Protein AF-A0A256JUG6-F1 (afdb_monomer)

Radius of gyration: 12.64 Å; Cα contacts (8 Å, |Δi|>4): 96; chains: 1; bounding box: 27×24×29 Å

Foldseek 3Di:
DCVVVVVVVCVDPCPVQVQWKWKFAAAVRHTDDIDIGGDDPPDDDDDDPDDGPDMDI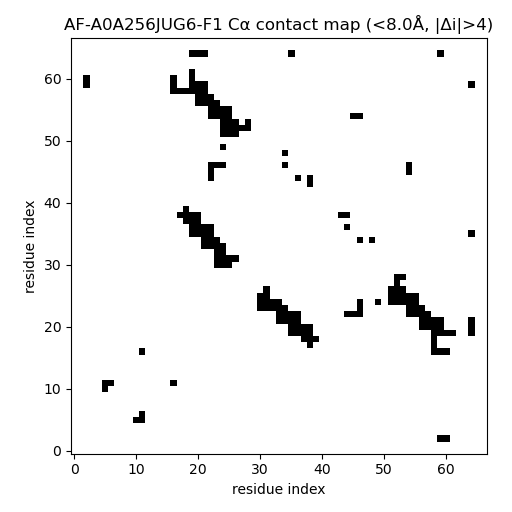DGDDPVVSVD

Secondary structure (DSSP, 8-state):
--HHHHHHHT-S-TTTSTTEEEEEEEETTEE-SPEEEEPPTT-PPPP-SS--SEEEEEE--HHHH--

Organism: Halorubrum ezzemoulense (NCBI:txid337243)

Structure (mmCIF, N/CA/C/O backbone):
data_AF-A0A256JUG6-F1
#
_entry.id   AF-A0A256JUG6-F1
#
loop_
_atom_site.group_PDB
_atom_site.id
_atom_site.type_symbol
_atom_site.label_atom_id
_atom_site.label_alt_id
_atom_site.label_comp_id
_atom_site.label_asym_id
_atom_site.label_entity_id
_atom_site.label_seq_id
_atom_site.pdbx_PDB_ins_code
_atom_site.Cartn_x
_atom_site.Cartn_y
_atom_site.Cartn_z
_atom_site.occupancy
_atom_site.B_iso_or_equiv
_atom_site.auth_seq_id
_atom_site.auth_comp_id
_atom_site.auth_asym_id
_atom_site.auth_atom_id
_atom_site.pdbx_PDB_model_num
ATOM 1 N N . ARG A 1 1 ? -0.687 -10.334 12.269 1.00 50.38 1 ARG A N 1
ATOM 2 C CA . ARG A 1 1 ? -1.683 -11.168 11.540 1.00 50.38 1 ARG A CA 1
ATOM 3 C C . ARG A 1 1 ? -3.121 -10.716 11.827 1.00 50.38 1 ARG A C 1
ATOM 5 O O . ARG A 1 1 ? -4.024 -11.178 11.143 1.00 50.38 1 ARG A O 1
ATOM 12 N N . ASP A 1 2 ? -3.315 -9.801 12.776 1.00 50.66 2 ASP A N 1
ATOM 13 C CA . ASP A 1 2 ? -4.624 -9.393 13.293 1.00 50.66 2 ASP A CA 1
ATOM 14 C C . ASP A 1 2 ? -5.309 -8.301 12.454 1.00 50.66 2 ASP A C 1
ATOM 16 O O . ASP A 1 2 ? -6.517 -8.364 12.256 1.00 50.66 2 ASP A O 1
ATOM 20 N N . LEU A 1 3 ? -4.547 -7.417 11.798 1.00 51.66 3 LEU A N 1
ATOM 21 C CA . LEU A 1 3 ? -5.110 -6.359 10.948 1.00 51.66 3 LEU A CA 1
ATOM 22 C C . LEU A 1 3 ? -5.924 -6.881 9.752 1.00 51.66 3 LEU A C 1
ATOM 24 O O . LEU A 1 3 ? -6.954 -6.318 9.395 1.00 51.66 3 LEU A O 1
ATOM 28 N N . ALA A 1 4 ? -5.484 -7.979 9.128 1.00 50.94 4 ALA A N 1
ATOM 29 C CA . ALA A 1 4 ? -6.202 -8.570 7.997 1.00 50.94 4 ALA A CA 1
ATOM 30 C C . ALA A 1 4 ? -7.613 -9.062 8.386 1.00 50.94 4 ALA A C 1
ATOM 32 O O . ALA A 1 4 ? -8.467 -9.212 7.513 1.00 50.94 4 ALA A O 1
ATOM 33 N N . ARG A 1 5 ? -7.856 -9.312 9.683 1.00 49.88 5 ARG A N 1
ATOM 34 C CA . ARG A 1 5 ? -9.182 -9.603 10.241 1.00 49.88 5 ARG A CA 1
ATOM 35 C C . ARG A 1 5 ? -9.962 -8.310 10.485 1.00 49.88 5 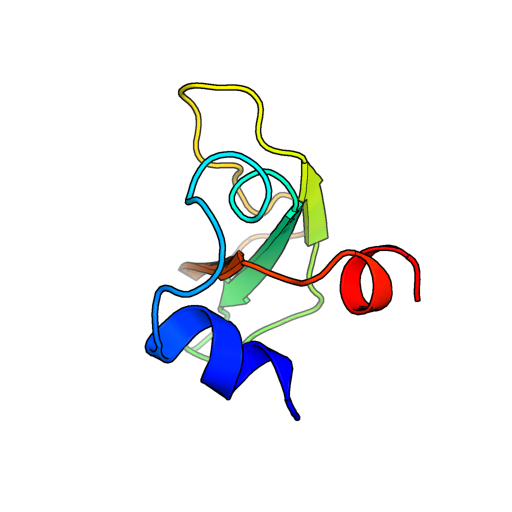ARG A C 1
ATOM 37 O O . ARG A 1 5 ? -11.069 -8.191 9.982 1.00 49.88 5 ARG A O 1
ATOM 44 N N . GLU A 1 6 ? -9.357 -7.316 11.133 1.00 51.88 6 GLU A N 1
ATOM 45 C CA . GLU A 1 6 ? -10.013 -6.032 11.440 1.00 51.88 6 GLU A CA 1
ATOM 46 C C . GLU A 1 6 ? -10.453 -5.248 10.190 1.00 51.88 6 GLU A C 1
ATOM 48 O O . GLU A 1 6 ? -11.534 -4.665 10.169 1.00 51.88 6 GLU A O 1
ATOM 53 N N .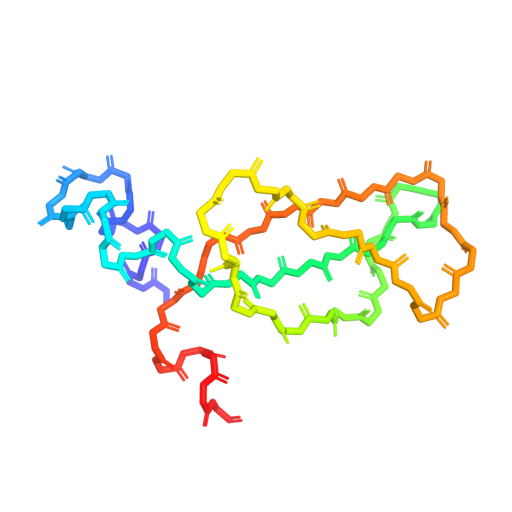 VAL A 1 7 ? -9.672 -5.291 9.104 1.00 52.91 7 VAL A N 1
ATOM 54 C CA . VAL A 1 7 ? -10.053 -4.676 7.817 1.00 52.91 7 VAL A CA 1
ATOM 55 C C . VAL A 1 7 ? -11.200 -5.438 7.139 1.00 52.91 7 VAL A C 1
ATOM 57 O O . VAL A 1 7 ? -11.985 -4.838 6.406 1.00 52.91 7 VAL A O 1
ATOM 60 N N . ARG A 1 8 ? -11.321 -6.752 7.375 1.00 54.16 8 ARG A N 1
ATOM 61 C CA . ARG A 1 8 ? -12.387 -7.590 6.804 1.00 54.16 8 ARG A CA 1
ATOM 62 C C . ARG A 1 8 ? -13.709 -7.447 7.557 1.00 54.16 8 ARG A C 1
ATOM 64 O O . ARG A 1 8 ? -14.757 -7.550 6.924 1.00 54.16 8 ARG A O 1
ATOM 71 N N . ASP A 1 9 ? -13.644 -7.192 8.860 1.00 51.75 9 ASP A N 1
ATOM 72 C CA . ASP A 1 9 ? -14.814 -7.098 9.739 1.00 51.75 9 ASP A CA 1
ATOM 73 C C . ASP A 1 9 ? -15.452 -5.692 9.742 1.00 51.75 9 ASP A C 1
ATOM 75 O O . ASP A 1 9 ? -16.553 -5.516 10.255 1.00 51.75 9 ASP A O 1
ATOM 79 N N . GLY A 1 10 ? -14.821 -4.698 9.099 1.00 48.31 10 GLY A N 1
ATOM 80 C CA . GLY A 1 10 ? -15.391 -3.353 8.931 1.00 48.31 10 GLY A CA 1
ATOM 81 C C . GLY A 1 10 ? -15.448 -2.525 10.220 1.00 48.31 10 GLY A C 1
ATOM 82 O O . GLY A 1 10 ? -16.092 -1.480 10.239 1.00 48.31 10 GLY A O 1
ATOM 83 N N . ASP A 1 11 ? -14.766 -2.975 11.275 1.00 51.22 11 ASP A N 1
ATOM 84 C CA . ASP A 1 11 ? -14.782 -2.374 12.617 1.00 51.22 11 ASP A CA 1
ATOM 85 C C . ASP A 1 11 ? -13.987 -1.057 12.705 1.00 51.22 11 ASP A C 1
ATOM 87 O O . ASP A 1 11 ? -14.094 -0.318 13.682 1.00 51.22 11 ASP A O 1
ATOM 91 N N . VAL A 1 12 ? -13.209 -0.718 11.668 1.00 53.22 12 VAL A N 1
ATOM 92 C CA . VAL A 1 12 ? -12.434 0.526 11.626 1.00 53.22 12 VAL A CA 1
ATOM 93 C C . VAL A 1 12 ? -13.027 1.489 10.597 1.00 53.22 12 VAL A C 1
ATOM 95 O O . VAL A 1 12 ? -13.144 1.120 9.423 1.00 53.22 12 VAL A O 1
ATOM 98 N N . PRO A 1 13 ? -13.366 2.736 10.985 1.00 48.59 13 PRO A N 1
ATOM 99 C CA . PRO A 1 13 ? -13.881 3.728 10.057 1.00 48.59 13 PRO A CA 1
ATOM 100 C C . PRO A 1 13 ? -12.944 3.883 8.849 1.00 48.59 13 PRO A C 1
ATOM 102 O O . PRO A 1 13 ? -11.723 4.006 9.026 1.00 48.59 13 PRO A O 1
ATOM 105 N N . PRO A 1 14 ? -13.482 3.923 7.617 1.00 55.75 14 PRO A N 1
ATOM 106 C CA . PRO A 1 14 ? -12.693 4.012 6.389 1.00 55.75 14 PRO A CA 1
ATOM 107 C C . PRO A 1 14 ? -11.912 5.327 6.265 1.00 55.75 14 PRO A C 1
ATOM 109 O O . PRO A 1 14 ? -11.244 5.548 5.271 1.00 55.75 14 PRO A O 1
ATOM 112 N N . GLU A 1 15 ? -11.982 6.234 7.232 1.00 53.00 15 GLU A N 1
ATOM 113 C CA . GLU A 1 15 ? -11.356 7.555 7.155 1.00 53.00 15 GLU A CA 1
ATOM 114 C C . GLU A 1 15 ? -9.973 7.583 7.832 1.00 53.00 15 GLU A C 1
ATOM 116 O O . GLU A 1 15 ? -9.066 8.297 7.387 1.00 53.00 15 GLU A O 1
ATOM 121 N N . GLU A 1 16 ? -9.774 6.754 8.864 1.00 50.41 16 GLU A N 1
ATOM 122 C CA . GLU A 1 16 ? -8.529 6.687 9.646 1.00 50.41 16 GLU A CA 1
ATOM 123 C C . GLU A 1 16 ? -7.555 5.607 9.152 1.00 50.41 16 GLU A C 1
ATOM 125 O O . GLU A 1 16 ? -6.334 5.792 9.204 1.00 50.41 16 GLU A O 1
ATOM 130 N N . THR A 1 17 ? -8.066 4.491 8.627 1.00 56.88 17 THR A N 1
ATOM 131 C CA . THR A 1 17 ? -7.243 3.396 8.065 1.00 56.88 17 THR A CA 1
ATOM 1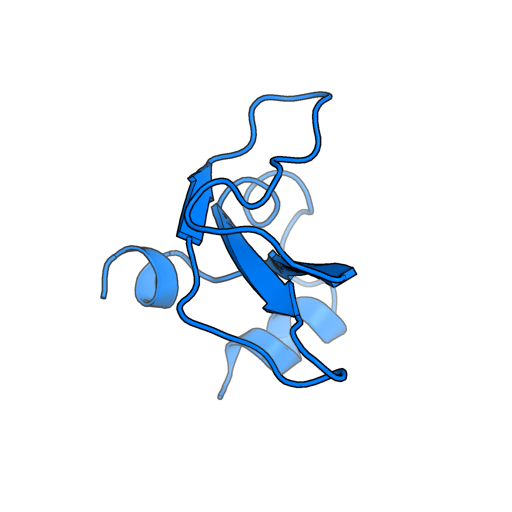32 C C . THR A 1 17 ? -6.799 3.654 6.642 1.00 56.88 17 THR A C 1
ATOM 134 O O . THR A 1 17 ? -5.805 3.108 6.172 1.00 56.88 17 THR A O 1
ATOM 137 N N . ASP A 1 18 ? -7.522 4.506 5.939 1.00 63.59 18 ASP A N 1
ATOM 138 C CA . ASP A 1 18 ? -7.363 4.651 4.503 1.00 63.59 18 ASP A CA 1
ATOM 139 C C . ASP A 1 18 ? -6.226 5.620 4.157 1.00 63.59 18 ASP A C 1
ATOM 141 O O . ASP A 1 18 ? -5.853 5.765 3.005 1.00 63.59 18 ASP A O 1
ATOM 145 N N . GLN A 1 19 ? -5.608 6.256 5.156 1.00 74.38 19 GLN A N 1
ATOM 146 C CA . GLN A 1 19 ? -4.485 7.164 4.936 1.00 74.38 19 GLN A CA 1
ATOM 147 C C . GLN A 1 19 ? -3.145 6.449 4.770 1.00 74.38 19 GLN A C 1
ATOM 149 O O . GLN A 1 19 ? -2.301 6.972 4.054 1.00 74.38 19 GLN A O 1
ATOM 154 N N . ARG A 1 20 ? -2.920 5.297 5.416 1.00 86.50 20 ARG A N 1
ATOM 155 C CA . ARG A 1 20 ? -1.609 4.626 5.464 1.00 86.50 20 ARG A CA 1
ATOM 156 C C . ARG A 1 20 ? -1.578 3.481 4.461 1.00 86.50 20 ARG A C 1
ATOM 158 O O . ARG A 1 20 ? -2.270 2.477 4.628 1.00 86.50 20 ARG A O 1
ATOM 165 N N . LEU A 1 21 ? -0.780 3.645 3.417 1.00 88.06 21 LEU A N 1
ATOM 166 C CA . LEU A 1 21 ? -0.719 2.714 2.303 1.00 88.06 21 LEU A CA 1
ATOM 167 C C . LEU A 1 21 ? 0.691 2.153 2.148 1.00 88.06 21 LEU A C 1
ATOM 169 O O . LEU A 1 21 ? 1.692 2.839 2.367 1.00 88.06 21 LEU A O 1
ATOM 173 N N . LYS A 1 22 ? 0.736 0.897 1.725 1.00 91.38 22 LYS A N 1
ATOM 174 C CA . LYS A 1 22 ? 1.914 0.199 1.241 1.00 91.38 22 LYS A CA 1
ATOM 175 C C . LYS A 1 22 ? 1.696 -0.112 -0.234 1.00 91.38 22 LYS A C 1
ATOM 177 O O . LYS A 1 22 ? 0.755 -0.825 -0.582 1.00 91.38 22 LYS A O 1
ATOM 182 N N . VAL A 1 23 ? 2.535 0.458 -1.086 1.00 92.81 23 VAL A N 1
ATOM 183 C CA . VAL A 1 23 ? 2.440 0.361 -2.543 1.00 92.81 23 VAL A CA 1
ATOM 184 C C . VAL A 1 23 ? 3.552 -0.553 -3.035 1.00 92.81 23 VAL A C 1
ATOM 186 O O . VAL A 1 23 ? 4.727 -0.295 -2.783 1.00 92.81 23 VAL A O 1
ATOM 189 N N . PHE A 1 24 ? 3.185 -1.634 -3.710 1.00 94.75 24 PHE A N 1
ATOM 190 C CA . PHE A 1 24 ? 4.120 -2.560 -4.334 1.00 94.75 24 PHE A CA 1
ATOM 191 C C . PHE A 1 24 ? 4.089 -2.362 -5.841 1.00 94.75 24 PHE A C 1
ATOM 193 O O . PHE A 1 24 ? 3.012 -2.366 -6.432 1.00 94.75 24 PHE A O 1
ATOM 200 N N . GLY A 1 25 ? 5.257 -2.272 -6.461 1.00 95.38 25 GLY A N 1
ATOM 201 C CA . GLY A 1 25 ? 5.377 -2.534 -7.885 1.00 95.38 25 GLY A CA 1
ATOM 202 C C . GLY A 1 25 ? 5.440 -4.041 -8.152 1.00 95.38 25 GLY A C 1
ATOM 203 O O . GLY A 1 25 ? 5.937 -4.796 -7.308 1.00 95.38 25 GLY A O 1
ATOM 204 N N . LEU A 1 26 ? 4.926 -4.484 -9.296 1.00 96.44 26 LEU A N 1
ATOM 205 C CA . LEU A 1 26 ? 4.959 -5.877 -9.739 1.00 96.44 26 LEU A CA 1
ATOM 206 C C . LEU A 1 26 ? 5.866 -6.018 -10.966 1.00 96.44 26 LEU A C 1
ATOM 208 O O . LEU A 1 26 ? 5.704 -5.282 -11.935 1.00 96.44 26 LEU A O 1
ATOM 212 N N . VAL A 1 27 ? 6.796 -6.972 -10.924 1.00 95.69 27 VAL A N 1
ATOM 213 C CA . VAL A 1 27 ? 7.639 -7.363 -12.066 1.00 95.69 27 VAL A CA 1
ATOM 214 C C . VAL A 1 27 ? 7.384 -8.835 -12.339 1.00 95.69 27 VAL A C 1
ATOM 216 O O . VAL A 1 27 ? 7.532 -9.653 -11.426 1.00 95.69 27 VAL A O 1
ATOM 219 N N . ASP A 1 28 ? 6.941 -9.169 -13.550 1.00 95.19 28 ASP A N 1
ATOM 220 C CA . ASP A 1 28 ? 6.521 -10.531 -13.913 1.00 95.19 28 ASP A CA 1
ATOM 221 C C . ASP A 1 28 ? 5.464 -11.099 -12.934 1.00 95.19 28 ASP A C 1
ATOM 223 O O . ASP A 1 28 ? 5.450 -12.284 -12.590 1.00 95.19 28 ASP A O 1
ATOM 227 N N . GLY A 1 29 ? 4.590 -10.223 -12.419 1.00 94.06 29 GLY A N 1
ATOM 228 C CA . GLY A 1 29 ? 3.557 -10.562 -11.434 1.00 94.06 29 GLY A CA 1
ATOM 229 C C . GLY A 1 29 ? 4.056 -10.772 -9.996 1.00 94.06 29 GLY A C 1
ATOM 230 O O . GLY A 1 29 ? 3.267 -11.157 -9.130 1.00 94.06 29 GLY A O 1
ATOM 231 N N . LEU A 1 30 ? 5.337 -10.519 -9.707 1.00 95.25 30 LEU A N 1
ATOM 232 C CA . LEU A 1 30 ? 5.922 -10.654 -8.370 1.00 95.25 30 LEU A CA 1
ATOM 233 C C . LEU A 1 30 ? 6.154 -9.283 -7.711 1.00 95.25 30 LEU A C 1
ATOM 235 O O . LEU A 1 30 ? 6.714 -8.389 -8.346 1.00 95.25 30 LEU A O 1
ATOM 239 N N . PRO A 1 31 ? 5.772 -9.098 -6.430 1.00 95.56 31 PRO A N 1
ATOM 240 C CA . PRO A 1 31 ? 5.961 -7.830 -5.738 1.00 95.56 31 PRO A CA 1
ATOM 241 C C . PRO A 1 31 ? 7.437 -7.554 -5.441 1.00 95.56 31 PRO A C 1
ATOM 243 O O . PRO A 1 31 ? 8.144 -8.403 -4.892 1.00 95.56 31 PRO A O 1
ATOM 246 N N . VAL A 1 32 ? 7.877 -6.335 -5.751 1.00 95.44 32 VAL A N 1
ATOM 247 C CA . VAL A 1 32 ? 9.208 -5.816 -5.404 1.00 95.44 32 VAL A CA 1
ATOM 248 C C . VAL A 1 32 ? 9.170 -4.967 -4.126 1.00 95.44 32 VAL A C 1
ATOM 250 O O . VAL A 1 32 ? 8.167 -4.932 -3.411 1.00 95.44 32 VAL A O 1
ATOM 253 N N . GLU A 1 33 ? 10.292 -4.317 -3.798 1.00 94.56 33 GLU A N 1
ATOM 254 C CA . GLU A 1 33 ? 10.433 -3.488 -2.597 1.00 94.56 33 GLU A CA 1
ATOM 255 C C . GLU A 1 33 ? 9.30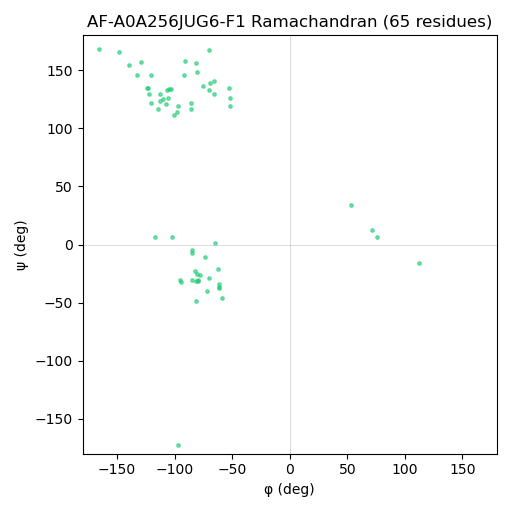4 -2.453 -2.491 1.00 94.56 33 GLU A C 1
ATOM 257 O O . GLU A 1 33 ? 9.096 -1.715 -3.446 1.00 94.56 33 GLU A O 1
ATOM 262 N N . PRO A 1 34 ? 8.563 -2.386 -1.376 1.00 94.12 34 PRO A N 1
ATOM 263 C CA . PRO A 1 34 ? 7.397 -1.522 -1.259 1.00 94.12 34 PRO A CA 1
ATOM 264 C C . PRO A 1 34 ? 7.760 -0.071 -0.936 1.00 94.12 34 PRO A C 1
ATOM 266 O O . PRO A 1 34 ? 8.749 0.205 -0.259 1.00 94.12 34 PRO A O 1
ATOM 269 N N . LEU A 1 35 ? 6.857 0.838 -1.296 1.00 92.50 35 LEU A N 1
ATOM 270 C CA . LEU A 1 35 ? 6.841 2.221 -0.839 1.00 92.50 35 LEU A CA 1
ATOM 271 C C . LEU A 1 35 ? 5.756 2.412 0.236 1.00 92.50 35 LEU A C 1
ATOM 273 O O . LEU A 1 35 ? 4.615 1.981 0.060 1.00 92.50 35 LEU A O 1
ATOM 277 N N . TYR A 1 36 ? 6.092 3.080 1.342 1.00 90.31 36 TYR A N 1
ATOM 278 C CA . TYR A 1 36 ? 5.120 3.489 2.362 1.00 90.31 36 TYR A CA 1
ATOM 279 C C . TYR A 1 36 ? 4.700 4.937 2.127 1.00 90.31 36 TYR A C 1
ATOM 281 O O . TYR A 1 36 ? 5.521 5.851 2.177 1.00 90.31 36 TYR A O 1
ATOM 289 N N . VAL A 1 37 ? 3.409 5.157 1.895 1.00 87.94 37 VAL A N 1
ATOM 290 C CA . VAL A 1 37 ? 2.861 6.469 1.533 1.00 87.94 37 VAL A CA 1
ATOM 291 C C . VAL A 1 37 ? 1.636 6.805 2.361 1.00 87.94 37 VAL A C 1
ATOM 293 O O . VAL A 1 37 ? 0.827 5.944 2.713 1.00 87.94 37 VAL A O 1
ATOM 296 N N . ARG A 1 38 ? 1.491 8.098 2.661 1.00 85.56 38 ARG A N 1
ATOM 297 C CA . ARG A 1 38 ? 0.245 8.641 3.194 1.00 85.56 38 ARG A CA 1
ATOM 298 C C . ARG A 1 38 ? -0.549 9.265 2.061 1.00 85.56 38 ARG A C 1
ATOM 300 O O . ARG A 1 38 ? -0.107 10.273 1.512 1.00 85.56 38 ARG A O 1
ATOM 307 N N . ARG A 1 39 ? -1.711 8.705 1.716 1.00 75.81 39 ARG A N 1
ATOM 308 C CA . ARG A 1 39 ? -2.548 9.325 0.680 1.00 75.81 39 ARG A CA 1
ATOM 309 C C . ARG A 1 39 ? -3.062 10.684 1.154 1.00 75.81 39 ARG A C 1
ATOM 311 O O . ARG A 1 39 ? -3.458 10.855 2.311 1.00 75.81 39 ARG A O 1
ATOM 318 N N . ARG A 1 40 ? -3.092 11.649 0.242 1.00 71.31 40 ARG A N 1
ATOM 319 C CA . ARG A 1 40 ? -3.903 12.863 0.375 1.00 71.31 40 ARG A CA 1
ATOM 320 C C . ARG A 1 40 ? -5.249 12.589 -0.300 1.00 71.31 40 ARG A C 1
ATOM 322 O O . ARG A 1 40 ? -5.319 11.787 -1.225 1.00 71.31 40 ARG A O 1
ATOM 329 N N . GLN A 1 41 ? -6.330 13.165 0.227 1.00 64.69 41 GLN A N 1
ATOM 330 C CA . GLN A 1 41 ? -7.687 12.912 -0.270 1.00 64.69 41 GLN A CA 1
ATOM 331 C C . GLN A 1 41 ? -7.769 13.126 -1.790 1.00 64.69 41 GLN A C 1
ATOM 333 O O . GLN A 1 41 ? -7.548 14.238 -2.257 1.00 64.69 41 GLN A O 1
ATOM 338 N N . GLY A 1 42 ? -8.122 12.066 -2.524 1.00 64.50 42 GLY A N 1
ATOM 339 C CA . GLY A 1 42 ? -8.480 12.125 -3.944 1.00 64.50 42 GLY A CA 1
ATOM 340 C C . GLY A 1 42 ? -7.510 11.453 -4.917 1.00 64.50 42 GLY A C 1
ATOM 341 O O . GLY A 1 42 ? -7.930 11.159 -6.031 1.00 64.50 42 GLY A O 1
ATOM 342 N N . GLU A 1 43 ? -6.272 11.147 -4.518 1.00 69.56 43 GLU A N 1
ATOM 343 C CA . GLU A 1 43 ? -5.265 10.591 -5.435 1.00 69.56 43 GLU A CA 1
ATOM 344 C C . GLU A 1 43 ? -4.702 9.255 -4.935 1.00 69.56 43 GLU A C 1
ATOM 346 O O . GLU A 1 43 ? -4.381 9.088 -3.753 1.00 69.56 43 GLU A O 1
ATOM 351 N N . THR A 1 44 ? -4.605 8.289 -5.853 1.00 71.25 44 THR A N 1
ATOM 352 C CA . THR A 1 44 ? -3.952 7.001 -5.593 1.00 71.25 44 THR A CA 1
ATOM 353 C C . THR A 1 44 ? -2.457 7.168 -5.855 1.00 71.25 44 THR A C 1
ATOM 355 O O . THR A 1 44 ? -2.101 7.559 -6.962 1.00 71.25 44 THR A O 1
ATOM 358 N N . PRO A 1 45 ? -1.581 6.907 -4.873 1.00 78.44 45 PRO A N 1
ATOM 359 C CA . PRO A 1 45 ? -0.143 7.033 -5.070 1.00 78.44 45 PRO A CA 1
ATOM 360 C C . PRO A 1 45 ? 0.401 5.947 -6.006 1.00 78.44 45 PRO A C 1
ATOM 362 O O . PRO A 1 45 ? 0.013 4.782 -5.903 1.00 78.44 45 PRO A O 1
ATOM 365 N N . GLU A 1 46 ? 1.320 6.343 -6.885 1.00 82.94 46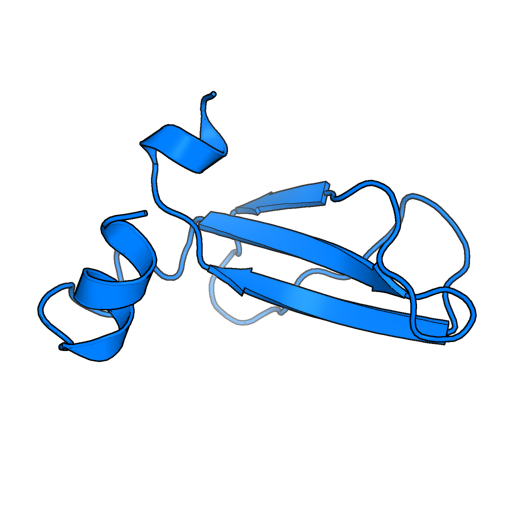 GLU A N 1
ATOM 366 C CA . GLU A 1 46 ? 2.022 5.462 -7.823 1.00 82.94 46 GLU A CA 1
ATOM 367 C C . GLU A 1 46 ? 3.332 4.934 -7.223 1.00 82.94 46 GLU A C 1
ATOM 369 O O . GLU A 1 46 ? 3.889 5.509 -6.285 1.00 82.94 46 GLU A O 1
ATOM 374 N N . TYR A 1 47 ? 3.815 3.813 -7.758 1.00 90.50 47 TYR A N 1
ATOM 375 C CA . TYR A 1 47 ? 5.108 3.246 -7.398 1.00 90.50 47 TYR A CA 1
ATOM 376 C C . TYR A 1 47 ? 6.219 3.880 -8.247 1.00 90.50 47 TYR A C 1
ATOM 378 O O . TYR A 1 47 ? 6.230 3.711 -9.462 1.00 90.50 47 TYR A O 1
ATOM 386 N N . ASP A 1 48 ? 7.161 4.587 -7.620 1.00 90.31 48 ASP A N 1
ATOM 387 C CA . ASP A 1 48 ? 8.154 5.430 -8.307 1.00 90.31 48 ASP A CA 1
ATOM 388 C C . ASP A 1 48 ? 9.617 4.983 -8.115 1.00 90.31 48 ASP A C 1
ATOM 390 O O . ASP A 1 48 ? 10.544 5.658 -8.562 1.00 90.31 48 ASP A 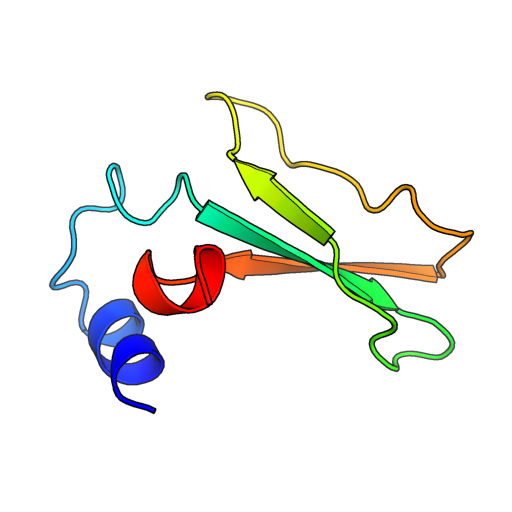O 1
ATOM 394 N N . LEU A 1 49 ? 9.856 3.832 -7.476 1.00 90.69 49 LEU A N 1
ATOM 395 C CA . LEU A 1 49 ? 11.218 3.361 -7.193 1.00 90.69 49 LEU A CA 1
ATO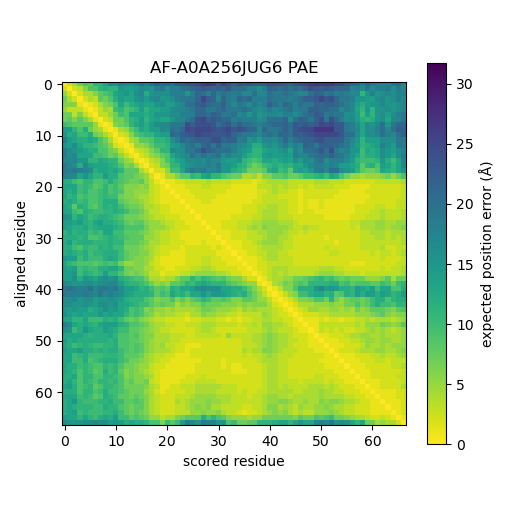M 396 C C . LEU A 1 49 ? 11.903 2.688 -8.395 1.00 90.69 49 LEU A C 1
ATOM 398 O O . LEU A 1 49 ? 13.133 2.623 -8.427 1.00 90.69 49 LEU A O 1
ATOM 402 N N . ARG A 1 50 ? 11.136 2.125 -9.339 1.00 91.44 50 ARG A N 1
ATOM 403 C CA . ARG A 1 50 ? 11.625 1.519 -10.596 1.00 91.44 50 ARG A CA 1
ATOM 404 C C . ARG A 1 50 ? 10.470 1.296 -11.578 1.00 91.44 50 ARG A C 1
ATOM 406 O O . ARG A 1 50 ? 9.314 1.333 -11.166 1.00 91.44 50 ARG A O 1
ATOM 413 N N . ASP A 1 51 ? 10.799 0.981 -12.829 1.00 93.75 51 ASP A N 1
ATOM 414 C CA . ASP A 1 51 ? 9.822 0.539 -13.828 1.00 93.75 51 ASP A CA 1
ATOM 415 C C . ASP A 1 51 ? 9.211 -0.815 -13.445 1.00 93.75 51 ASP A C 1
ATOM 417 O O . ASP A 1 51 ? 9.929 -1.771 -13.135 1.00 93.75 51 ASP A O 1
ATOM 421 N N . VAL A 1 52 ? 7.883 -0.884 -13.458 1.00 96.00 52 VAL A N 1
ATOM 422 C CA . VAL A 1 52 ? 7.099 -2.067 -13.083 1.00 96.00 52 VAL A CA 1
ATOM 423 C C . VAL A 1 52 ? 5.922 -2.242 -14.033 1.00 96.00 52 VAL A C 1
ATOM 425 O O . VAL A 1 52 ? 5.448 -1.269 -14.619 1.00 96.00 52 VAL A O 1
ATOM 428 N N . ASP A 1 53 ? 5.451 -3.478 -14.176 1.00 94.12 53 ASP A N 1
ATOM 429 C CA . ASP A 1 53 ? 4.337 -3.810 -15.067 1.00 94.12 53 ASP A CA 1
ATOM 430 C C . ASP A 1 53 ? 3.010 -3.288 -14.501 1.00 94.12 53 ASP A C 1
ATOM 432 O O . ASP A 1 53 ? 2.159 -2.772 -15.226 1.00 94.12 53 ASP A O 1
ATOM 436 N N . GLU A 1 54 ? 2.840 -3.418 -13.183 1.00 92.94 54 GLU A N 1
ATOM 437 C CA . GLU A 1 54 ? 1.615 -3.079 -12.462 1.00 92.94 54 GLU A CA 1
ATOM 438 C C . GLU A 1 54 ? 1.921 -2.599 -11.036 1.00 92.94 54 GLU A C 1
ATOM 440 O O . GLU A 1 54 ? 3.017 -2.796 -10.505 1.00 92.94 54 GLU A O 1
ATOM 445 N N . THR A 1 55 ? 0.928 -1.985 -10.387 1.00 92.56 55 THR A N 1
ATOM 446 C CA . THR A 1 55 ? 1.013 -1.537 -8.990 1.00 92.56 55 THR A CA 1
ATOM 447 C C . THR A 1 55 ? -0.101 -2.155 -8.144 1.00 92.56 55 THR A C 1
ATOM 449 O O . THR A 1 55 ? -1.270 -2.140 -8.522 1.00 92.56 55 THR A O 1
ATOM 452 N N . LEU A 1 56 ? 0.256 -2.652 -6.957 1.00 91.00 56 LEU A N 1
ATOM 453 C CA . LEU A 1 56 ? -0.658 -3.170 -5.939 1.00 91.00 56 LEU A CA 1
ATOM 454 C C . LEU A 1 56 ? -0.640 -2.256 -4.707 1.00 91.00 56 LEU A C 1
ATOM 456 O O . LEU A 1 56 ? 0.398 -2.071 -4.071 1.00 91.00 56 LEU A O 1
ATOM 460 N N . VAL A 1 57 ? -1.807 -1.743 -4.316 1.00 89.12 57 VAL A N 1
ATOM 461 C CA . VAL A 1 57 ? -1.962 -0.872 -3.142 1.00 89.12 57 VAL A CA 1
ATOM 462 C C . VAL A 1 57 ? -2.614 -1.639 -1.995 1.00 89.12 57 VAL A C 1
ATOM 464 O O . VAL A 1 57 ? -3.700 -2.199 -2.143 1.00 89.12 57 VAL A O 1
ATOM 467 N N . VAL A 1 58 ? -1.970 -1.635 -0.829 1.00 87.88 58 VAL A N 1
ATOM 468 C CA . VAL A 1 58 ? -2.438 -2.314 0.385 1.00 87.88 58 VAL A CA 1
ATOM 469 C C . VAL A 1 58 ? -2.579 -1.301 1.516 1.00 87.88 58 VAL A C 1
ATOM 471 O O . VAL A 1 58 ? -1.651 -0.549 1.806 1.00 87.88 58 VAL A O 1
ATOM 474 N N . ARG A 1 59 ? -3.735 -1.283 2.187 1.00 85.88 59 ARG A N 1
ATOM 475 C CA . ARG A 1 59 ? -3.921 -0.512 3.426 1.00 85.88 59 ARG A CA 1
ATOM 476 C C . ARG A 1 59 ? -3.220 -1.218 4.579 1.00 85.88 59 ARG A C 1
ATOM 478 O O . ARG A 1 59 ? -3.341 -2.435 4.712 1.00 85.88 59 ARG A O 1
ATOM 485 N N . VAL A 1 60 ? -2.520 -0.457 5.410 1.00 84.00 60 VAL A N 1
ATOM 486 C CA . VAL A 1 60 ? -1.759 -0.986 6.548 1.00 84.00 60 VAL A CA 1
ATOM 487 C C . VAL A 1 60 ? -2.099 -0.240 7.833 1.00 84.00 60 VAL A C 1
ATOM 489 O O . VAL A 1 60 ? -2.559 0.903 7.817 1.00 84.00 60 VAL A O 1
ATOM 492 N N . SER A 1 61 ? -1.868 -0.900 8.964 1.00 82.00 61 SER A N 1
ATOM 493 C CA . SER A 1 61 ? -2.034 -0.292 10.285 1.00 82.00 61 SER A CA 1
ATOM 494 C C . SER A 1 61 ? -0.948 0.747 10.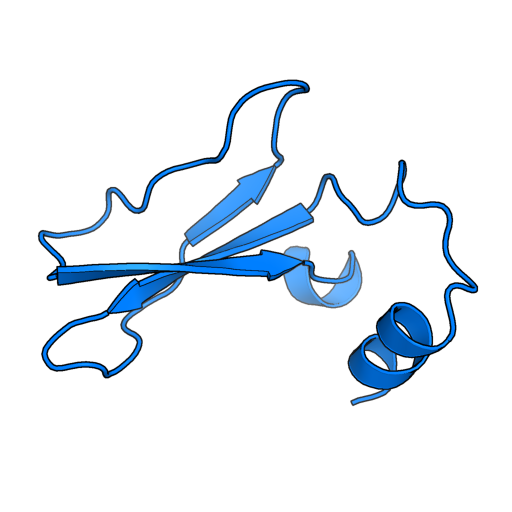548 1.00 82.00 61 SER A C 1
ATOM 496 O O . SER A 1 61 ? 0.071 0.803 9.859 1.00 82.00 61 SER A O 1
ATOM 498 N N . GLU A 1 62 ? -1.131 1.557 11.591 1.00 81.00 62 GLU A N 1
ATOM 499 C CA . GLU A 1 62 ? -0.058 2.432 12.061 1.00 81.00 62 GLU A CA 1
ATOM 500 C C . GLU A 1 62 ? 1.192 1.644 12.457 1.00 81.00 62 GLU A C 1
ATOM 502 O O . GLU A 1 62 ? 2.279 1.998 12.013 1.00 81.00 62 GLU A O 1
ATOM 507 N N . SER A 1 63 ? 1.035 0.551 13.208 1.00 79.81 63 SER A N 1
ATOM 508 C CA . SER A 1 63 ? 2.159 -0.264 13.681 1.00 79.81 63 SER A CA 1
ATOM 509 C C . SER A 1 63 ? 2.980 -0.874 12.544 1.00 79.81 63 SER A C 1
ATOM 511 O O . SER A 1 63 ? 4.192 -0.996 12.671 1.00 79.81 63 SER A O 1
ATOM 513 N N . GLU A 1 64 ? 2.347 -1.237 11.427 1.00 80.56 64 GLU A N 1
ATOM 514 C CA . GLU A 1 64 ? 3.055 -1.712 10.230 1.00 80.56 64 GLU A CA 1
ATOM 515 C C . GLU A 1 64 ? 3.681 -0.577 9.411 1.00 80.56 64 GLU A C 1
ATOM 517 O O . GLU A 1 64 ? 4.652 -0.806 8.696 1.00 80.56 64 GLU A O 1
ATOM 522 N N . PHE A 1 65 ? 3.131 0.637 9.494 1.00 83.44 65 PHE A N 1
ATOM 523 C CA . PHE A 1 65 ? 3.642 1.815 8.792 1.00 83.44 65 PHE A CA 1
ATOM 524 C C . PHE A 1 65 ? 4.847 2.451 9.503 1.00 83.44 65 PHE A C 1
ATOM 526 O O . PHE A 1 65 ? 5.690 3.058 8.850 1.00 83.44 65 PHE A O 1
ATOM 533 N N . SER A 1 66 ? 4.915 2.355 10.834 1.00 79.88 66 SER A N 1
ATOM 534 C CA . SER A 1 66 ? 5.978 2.935 11.668 1.00 79.88 66 SER A CA 1
ATOM 535 C C . SER A 1 66 ? 7.031 1.926 12.143 1.00 79.88 66 SER A C 1
ATOM 537 O O . SER A 1 66 ? 7.817 2.274 13.024 1.00 79.88 66 SER A O 1
ATOM 539 N N . GLY A 1 67 ? 6.959 0.682 11.658 1.00 65.69 67 GLY A N 1
ATOM 540 C CA . GLY A 1 67 ? 7.804 -0.440 12.081 1.00 65.69 67 GLY A CA 1
ATOM 541 C C . GLY A 1 67 ? 9.284 -0.275 11.768 1.00 65.69 67 GLY A C 1
ATOM 542 O O . GLY A 1 67 ? 9.614 0.413 10.777 1.00 65.69 67 GLY A O 1
#

pLDDT: mean 77.35, std 17.01, range [48.31, 96.44]

Mean predicted aligned error: 8.11 Å

Solvent-accessible surface area (backbone atoms only — not comparable to full-atom values): 4334 Å² total; per-residue (Å²): 128,62,62,73,51,45,69,71,70,62,80,57,64,78,76,74,48,63,32,36,35,40,32,24,29,19,55,98,85,41,75,51,86,66,46,82,45,71,54,57,96,92,56,84,85,78,64,82,91,62,94,52,82,46,76,50,80,40,76,40,55,68,71,72,71,72,105

Nearest PDB structures (foldseek):
  1qvy-assembly3_C  TM=4.188E-01  e=7.679E+00  Homo sapiens
  1fst-assembly2_B  TM=3.912E-01  e=6.749E+00  Homo sapiens

Sequence (67 aa):
RDLAREVRDGDVPPEETDQRLKVFGLVDGLPVEPLYVRRRQGETPEYDLRDVDETLVVRVSESEFSG